Protein AF-A0A6A5SBV9-F1 (afdb_monomer_lite)

Sequence (117 aa):
MDRLKVYFNNTTDELIQGDVRIPVIRKWGHPWFHLNKREQATVFLTETELRRLHRRFGHPAVMRLAKLLKDAGHNDFEEKTLKEITRFCHHCQLNSSAPRRFKFTLKDDRYFNYEIL

Foldseek 3Di:
DVVQCWDADPVQCWIDRPPDTAHWDDDPNDTHHDPDPCVVPDDPPDLVNLLVCCVVVPNDDLVVSQVVCVVVVNPPDDSVSNVVSLVPDPVNVVPPDDDPDDDDDDPPPDDPDDDDD

pLDDT: mean 75.89, std 12.53, range [40.88, 90.25]

Radius of gyration: 26.34 Å; chains: 1; bounding box: 76×30×74 Å

Structure (mmCIF, N/CA/C/O backbone):
data_AF-A0A6A5SBV9-F1
#
_entry.id   AF-A0A6A5SBV9-F1
#
loop_
_atom_site.group_PDB
_atom_site.id
_atom_site.type_symbol
_atom_site.label_atom_id
_atom_site.label_alt_id
_atom_site.label_comp_id
_atom_site.label_asym_id
_atom_site.label_entity_id
_atom_site.label_seq_id
_atom_site.pdbx_PDB_ins_code
_atom_site.Cartn_x
_atom_site.Cartn_y
_atom_site.Cartn_z
_atom_site.occupancy
_atom_site.B_iso_or_equiv
_atom_site.auth_seq_id
_atom_site.auth_comp_id
_atom_site.auth_asym_id
_atom_site.auth_atom_id
_atom_site.pdbx_PDB_model_num
ATOM 1 N N . MET A 1 1 ? -8.393 -10.406 26.315 1.00 62.97 1 MET A N 1
ATOM 2 C CA . MET A 1 1 ? -9.130 -9.220 26.795 1.00 62.97 1 MET A CA 1
ATOM 3 C C . MET A 1 1 ? -9.440 -9.337 28.285 1.00 62.97 1 MET A C 1
ATOM 5 O O . MET A 1 1 ? -9.135 -8.403 29.018 1.00 62.97 1 MET A O 1
ATOM 9 N N . ASP A 1 2 ? -9.862 -10.514 28.757 1.00 72.50 2 ASP A N 1
ATOM 10 C CA . ASP A 1 2 ? -10.220 -10.758 30.167 1.00 72.50 2 ASP A CA 1
ATOM 11 C C . ASP A 1 2 ? -9.119 -10.430 31.180 1.00 72.50 2 ASP A C 1
ATOM 13 O O . ASP A 1 2 ? -9.376 -9.781 32.190 1.00 72.50 2 ASP A O 1
ATOM 17 N N . ARG A 1 3 ? -7.855 -10.769 30.882 1.00 82.50 3 ARG A N 1
ATOM 18 C CA . ARG A 1 3 ? -6.718 -10.456 31.770 1.00 82.50 3 ARG A CA 1
ATOM 19 C C . ARG A 1 3 ? -6.518 -8.952 32.005 1.00 82.50 3 ARG A C 1
ATOM 21 O O . ARG A 1 3 ? -6.025 -8.562 33.055 1.00 82.50 3 ARG A O 1
ATOM 28 N N . LEU A 1 4 ? -6.880 -8.117 31.030 1.00 79.62 4 LEU A N 1
ATOM 29 C CA . LEU A 1 4 ? -6.754 -6.658 31.112 1.00 79.62 4 LEU A CA 1
ATOM 30 C C . LEU A 1 4 ? -8.048 -5.990 31.610 1.00 79.62 4 LEU A C 1
ATOM 32 O O . LEU A 1 4 ? -8.071 -4.768 31.742 1.00 79.62 4 LEU A O 1
ATOM 36 N N . LYS A 1 5 ? -9.106 -6.773 31.889 1.00 83.69 5 LYS A N 1
ATOM 37 C CA . LYS A 1 5 ? -10.465 -6.293 32.206 1.00 83.69 5 LYS A CA 1
ATOM 38 C C . LYS A 1 5 ? -11.010 -5.319 31.156 1.00 83.69 5 LYS A C 1
ATOM 40 O O . LYS A 1 5 ? -11.682 -4.344 31.477 1.00 83.69 5 LYS A O 1
ATOM 45 N N . VAL A 1 6 ? -10.670 -5.583 29.899 1.00 85.06 6 VAL A N 1
ATOM 46 C CA . VAL A 1 6 ? -11.117 -4.807 28.743 1.00 85.06 6 VAL A CA 1
ATOM 47 C C . VAL A 1 6 ? -12.242 -5.577 28.072 1.00 85.06 6 VAL A C 1
ATOM 49 O O . VAL A 1 6 ? -12.102 -6.784 27.886 1.00 85.06 6 VAL A O 1
ATOM 52 N N . TYR A 1 7 ? -13.311 -4.905 27.661 1.00 85.88 7 TYR A N 1
ATOM 53 C CA . TYR A 1 7 ? -14.325 -5.499 26.792 1.00 85.88 7 TYR A CA 1
ATOM 54 C C . TYR A 1 7 ? -14.687 -4.549 25.653 1.00 85.88 7 TYR A C 1
ATOM 56 O O . TYR A 1 7 ? -14.505 -3.335 25.746 1.00 85.88 7 TYR A O 1
ATOM 64 N N . PHE A 1 8 ? -15.169 -5.122 24.554 1.00 82.88 8 PHE A N 1
ATOM 65 C CA . PHE A 1 8 ? -15.615 -4.361 23.397 1.00 82.88 8 PHE A CA 1
ATOM 66 C C . PHE A 1 8 ? -17.137 -4.224 23.425 1.00 82.88 8 PHE A C 1
ATOM 68 O O . PHE A 1 8 ? -17.855 -5.224 23.449 1.00 82.88 8 PHE A O 1
ATOM 75 N N . ASN A 1 9 ? -17.627 -2.987 23.444 1.00 83.62 9 ASN A N 1
ATOM 76 C CA . ASN A 1 9 ? -19.046 -2.690 23.366 1.00 83.62 9 ASN A CA 1
ATOM 77 C C . ASN A 1 9 ? -19.464 -2.561 21.897 1.00 83.62 9 ASN A C 1
ATOM 79 O O . ASN A 1 9 ? -19.248 -1.532 21.263 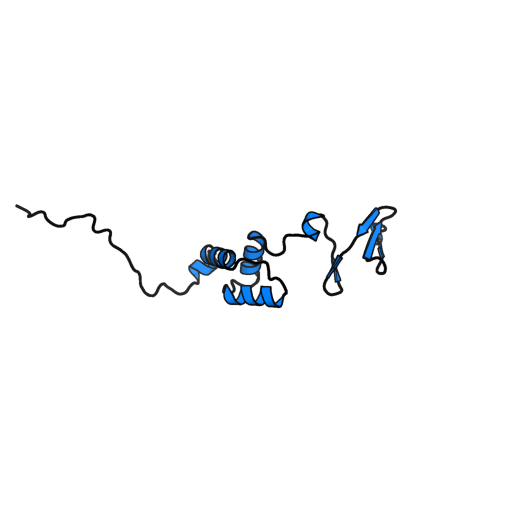1.00 83.62 9 ASN A O 1
ATOM 83 N N . ASN A 1 10 ? -20.097 -3.610 21.370 1.00 78.50 10 ASN A N 1
ATOM 84 C CA . ASN A 1 10 ? -20.564 -3.668 19.982 1.00 78.50 10 ASN A CA 1
ATOM 85 C C . ASN A 1 10 ? -21.675 -2.660 19.645 1.00 78.50 10 ASN A C 1
ATOM 87 O O . ASN A 1 10 ? -21.938 -2.448 18.462 1.00 78.50 10 ASN A O 1
ATOM 91 N N . THR A 1 11 ? -22.364 -2.103 20.642 1.00 81.50 11 THR A N 1
ATOM 92 C CA . THR A 1 11 ? -23.490 -1.182 20.424 1.00 81.50 11 THR A CA 1
ATOM 93 C C . THR A 1 11 ? -23.005 0.253 20.260 1.00 81.50 11 THR A C 1
ATOM 95 O O . THR A 1 11 ? -23.583 1.007 19.484 1.00 81.50 11 THR A O 1
ATOM 98 N N . THR A 1 12 ? -21.943 0.627 20.979 1.00 80.25 12 THR A N 1
ATOM 99 C CA . THR A 1 12 ? -21.338 1.967 20.906 1.00 80.25 12 THR A CA 1
ATOM 100 C C . THR A 1 12 ? -20.038 2.003 20.107 1.00 80.25 12 THR A C 1
ATOM 102 O O . THR A 1 12 ? -19.514 3.084 19.870 1.00 80.25 12 THR A O 1
ATOM 105 N N . ASP A 1 13 ? -19.537 0.844 19.666 1.00 81.75 13 ASP A N 1
ATOM 106 C CA . ASP A 1 13 ? -18.237 0.690 19.009 1.00 81.75 13 ASP A CA 1
ATOM 107 C C . ASP A 1 13 ? -17.083 1.280 19.832 1.00 81.75 13 ASP A C 1
ATOM 109 O O . ASP A 1 13 ? -16.177 1.938 19.328 1.00 81.75 13 ASP A O 1
ATOM 113 N N . GLU A 1 14 ? -17.092 0.999 21.135 1.00 83.94 14 GLU A N 1
ATOM 114 C CA . GLU A 1 14 ? -16.077 1.470 22.077 1.00 83.94 14 GLU A CA 1
ATOM 115 C C . GLU A 1 14 ? -15.394 0.302 22.786 1.00 83.94 14 GLU A C 1
ATOM 117 O O . GLU A 1 14 ? -16.024 -0.671 23.206 1.00 83.94 14 GLU A O 1
ATOM 122 N N . LEU A 1 15 ? -14.079 0.412 22.958 1.00 85.00 15 LEU A N 1
ATOM 123 C CA . LEU A 1 15 ? -13.315 -0.447 23.848 1.00 85.00 15 LEU A CA 1
ATOM 124 C C . LEU A 1 15 ? -13.337 0.182 25.244 1.00 85.00 15 LEU A C 1
ATOM 126 O O . LEU A 1 15 ? -12.913 1.329 25.413 1.00 85.00 15 LEU A O 1
ATOM 130 N N . ILE A 1 16 ? -13.829 -0.561 26.231 1.00 83.00 16 ILE A N 1
ATOM 131 C CA . ILE A 1 16 ? -14.006 -0.069 27.598 1.00 83.00 16 ILE A CA 1
ATOM 132 C C . ILE A 1 16 ? -13.028 -0.795 28.518 1.00 83.00 16 ILE A C 1
ATOM 134 O O . ILE A 1 16 ? -13.003 -2.027 28.574 1.00 83.00 16 ILE A O 1
ATOM 138 N N . GLN A 1 17 ? -12.230 -0.019 29.252 1.00 85.75 17 GLN A N 1
ATOM 139 C CA . GLN A 1 17 ? -11.348 -0.495 30.315 1.00 85.75 17 GLN A CA 1
ATOM 140 C C . GLN A 1 17 ? -11.524 0.390 31.555 1.00 85.75 17 GLN A C 1
ATOM 142 O O . GLN A 1 17 ? -10.863 1.419 31.701 1.00 85.75 17 GLN A O 1
ATOM 147 N N . GLY A 1 18 ? -12.438 0.009 32.451 1.00 85.06 18 GLY A N 1
ATOM 148 C CA . GLY A 1 18 ? -12.831 0.874 33.570 1.00 85.06 18 GLY A CA 1
ATOM 149 C C . GLY A 1 18 ? -13.446 2.183 33.060 1.00 85.06 18 GLY A C 1
ATOM 150 O O . GLY A 1 18 ? -14.386 2.140 32.270 1.00 85.06 18 GLY A O 1
ATOM 151 N N . ASP A 1 19 ? -12.889 3.327 33.468 1.00 84.44 19 ASP A N 1
ATOM 152 C CA . ASP A 1 19 ? -13.311 4.659 32.999 1.00 84.44 19 ASP A CA 1
ATOM 153 C C . ASP A 1 19 ? -12.705 5.069 31.648 1.00 84.44 19 ASP A C 1
ATOM 155 O O . ASP A 1 19 ? -13.129 6.058 31.045 1.00 84.44 19 ASP A O 1
ATOM 159 N N . VAL A 1 20 ? -11.722 4.321 31.138 1.00 82.75 20 VAL A N 1
ATOM 160 C CA . VAL A 1 20 ? -11.101 4.627 29.848 1.00 82.75 20 VAL A CA 1
ATOM 161 C C . VAL A 1 20 ? -11.991 4.097 28.727 1.00 82.75 20 VAL A C 1
ATOM 163 O O . VAL A 1 20 ? -12.204 2.888 28.604 1.00 82.75 20 VAL A O 1
ATOM 166 N N . ARG A 1 21 ? -12.489 5.017 27.895 1.00 82.69 21 ARG A N 1
ATOM 167 C CA . ARG A 1 21 ? -13.281 4.724 26.694 1.00 82.69 21 ARG A CA 1
ATOM 168 C C . ARG A 1 21 ? -12.475 5.072 25.458 1.00 82.69 21 ARG A C 1
ATOM 170 O O . ARG A 1 21 ? -12.034 6.212 25.305 1.00 82.69 21 ARG A O 1
ATOM 177 N N . ILE A 1 22 ? -12.276 4.091 24.586 1.00 80.44 22 ILE A N 1
ATOM 178 C CA . ILE A 1 22 ? -11.519 4.272 23.349 1.00 80.44 22 ILE A CA 1
ATOM 179 C C . ILE A 1 22 ? -12.447 3.973 22.169 1.00 80.44 22 ILE A C 1
ATOM 181 O O . ILE A 1 22 ? -12.890 2.830 22.041 1.00 80.44 22 ILE A O 1
ATOM 185 N N . PRO A 1 23 ? -12.750 4.962 21.309 1.00 77.88 23 PRO A N 1
ATOM 186 C CA . PRO A 1 23 ? -13.603 4.744 20.149 1.00 77.88 23 PRO A CA 1
ATOM 187 C C . PRO A 1 23 ? -12.896 3.836 19.139 1.00 77.88 23 PRO A C 1
ATOM 189 O O . PRO A 1 23 ? -11.722 4.036 18.814 1.00 77.88 23 PRO A O 1
ATOM 192 N N . VAL A 1 24 ? -13.618 2.842 18.634 1.00 76.19 24 VAL A N 1
ATOM 193 C CA . VAL A 1 24 ? -13.143 1.860 17.659 1.00 76.19 24 VAL A CA 1
ATOM 194 C C . VAL A 1 24 ? -13.874 2.105 16.347 1.00 76.19 24 VAL A C 1
ATOM 196 O O . VAL A 1 24 ? -15.087 2.274 16.312 1.00 76.19 24 VAL A O 1
ATOM 199 N N . ILE A 1 25 ? -13.142 2.136 15.237 1.00 77.00 25 ILE A N 1
ATOM 200 C CA . ILE A 1 25 ? -13.742 2.401 13.927 1.00 77.00 25 ILE A CA 1
ATOM 201 C C . ILE A 1 25 ? -14.083 1.062 13.282 1.00 77.00 25 ILE A C 1
ATOM 203 O O . ILE A 1 25 ? -13.204 0.218 13.118 1.00 77.00 25 ILE A O 1
ATOM 207 N N . ARG A 1 26 ? -15.333 0.853 12.859 1.00 70.25 26 ARG A N 1
ATOM 208 C CA . ARG A 1 26 ? -15.680 -0.311 12.032 1.00 70.25 26 ARG A CA 1
ATOM 209 C C . ARG A 1 26 ? -15.356 -0.057 10.567 1.00 70.25 26 ARG A C 1
ATOM 211 O O . ARG A 1 26 ? -15.852 0.893 9.968 1.00 70.25 26 ARG A O 1
ATOM 218 N N . LYS A 1 27 ? -14.569 -0.951 9.969 1.00 65.38 27 LYS A N 1
ATOM 219 C CA . LYS A 1 27 ? -14.322 -0.997 8.521 1.00 65.38 27 LYS A CA 1
ATOM 220 C C . LYS A 1 27 ? -14.583 -2.414 8.021 1.00 65.38 27 LYS A C 1
ATOM 222 O O . LYS A 1 27 ? -14.083 -3.374 8.601 1.00 65.38 27 LYS A O 1
ATOM 227 N N . TRP A 1 28 ? -15.406 -2.540 6.978 1.00 67.31 28 TRP A N 1
ATOM 228 C CA . TRP A 1 28 ? -15.802 -3.825 6.375 1.00 67.31 28 TRP A CA 1
ATOM 229 C C . TRP A 1 28 ? -16.393 -4.844 7.367 1.00 67.31 28 TRP A C 1
ATOM 231 O O . TRP A 1 28 ? -16.144 -6.038 7.260 1.00 67.31 28 TRP A O 1
ATOM 241 N N . GLY A 1 29 ? -17.147 -4.376 8.368 1.00 69.31 29 GLY A N 1
ATOM 242 C CA . GLY A 1 29 ? -17.735 -5.242 9.400 1.00 69.31 29 GLY A CA 1
ATOM 243 C C . GLY A 1 29 ? -16.760 -5.696 10.492 1.00 69.31 29 GLY A C 1
ATOM 244 O O . GLY A 1 29 ? -17.175 -6.389 11.417 1.00 69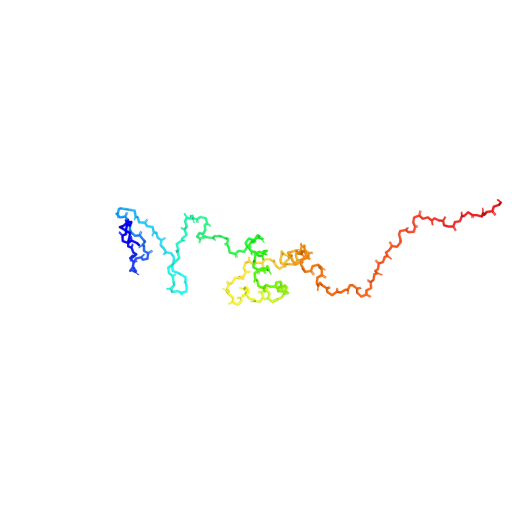.31 29 GLY A O 1
ATOM 245 N N . HIS A 1 30 ? -15.496 -5.268 10.437 1.00 69.25 30 HIS A N 1
ATOM 246 C CA . HIS A 1 30 ? -14.485 -5.585 11.441 1.00 69.25 30 HIS A CA 1
ATOM 247 C C . HIS A 1 30 ? -14.126 -4.350 12.288 1.00 69.25 30 HIS A C 1
ATOM 249 O O . HIS A 1 30 ? -13.959 -3.258 11.731 1.00 69.25 30 HIS A O 1
ATOM 255 N N . PRO A 1 31 ? -13.986 -4.487 13.621 1.00 70.50 31 PRO A N 1
ATOM 256 C CA . PRO A 1 31 ? -13.499 -3.411 14.482 1.00 70.50 31 PRO A CA 1
ATOM 257 C C . PRO A 1 31 ? -11.997 -3.167 14.275 1.00 70.50 31 PRO A C 1
ATOM 259 O O . PRO A 1 31 ? -11.187 -4.082 14.421 1.00 70.50 31 PRO A O 1
ATOM 262 N N . TRP A 1 32 ? -11.620 -1.930 13.958 1.00 68.69 32 TRP A N 1
ATOM 263 C CA . TRP A 1 32 ? -10.236 -1.485 13.801 1.00 68.69 32 TRP A CA 1
ATOM 264 C C . TRP A 1 32 ? -9.830 -0.542 14.929 1.00 68.69 32 TRP A C 1
ATOM 266 O O . TRP A 1 32 ? -10.485 0.469 15.195 1.00 68.69 32 TRP A O 1
ATOM 276 N N . PHE A 1 33 ? -8.707 -0.864 15.567 1.00 66.81 33 PHE A N 1
ATOM 277 C CA . PHE A 1 33 ? -8.135 -0.082 16.653 1.00 66.81 33 PHE A CA 1
ATOM 278 C C . PHE A 1 33 ? -6.975 0.764 16.121 1.00 66.81 33 PHE A C 1
ATOM 280 O O . PHE A 1 33 ? -5.939 0.226 15.732 1.00 66.81 33 PHE A O 1
ATOM 287 N N . HIS A 1 34 ? -7.154 2.082 16.086 1.00 63.97 34 HIS A N 1
ATOM 288 C CA . HIS A 1 34 ? -6.106 3.025 15.697 1.00 63.97 34 HIS A CA 1
ATOM 289 C C . HIS A 1 34 ? -5.524 3.659 16.964 1.00 63.97 34 HIS A C 1
ATOM 291 O O . HIS A 1 34 ? -6.256 4.272 17.739 1.00 63.97 34 HIS A O 1
ATOM 297 N N . LEU A 1 35 ? -4.219 3.487 17.192 1.00 60.88 35 LEU A N 1
ATOM 298 C CA . LEU A 1 35 ? -3.541 3.929 18.418 1.00 60.88 35 LEU A CA 1
ATOM 299 C C . LEU A 1 35 ? -3.290 5.445 18.417 1.00 60.88 35 LEU A C 1
ATOM 301 O O . LEU A 1 35 ? -3.144 6.042 19.481 1.00 60.88 35 LEU A O 1
ATOM 305 N N . ASN A 1 36 ? -3.291 6.085 17.243 1.00 56.34 36 ASN A N 1
ATOM 306 C CA . ASN A 1 36 ? -3.083 7.525 17.100 1.00 56.34 36 ASN A CA 1
ATOM 307 C C . ASN A 1 36 ? -4.248 8.209 16.365 1.00 56.34 36 ASN A C 1
ATOM 309 O O . ASN A 1 36 ? -4.665 7.762 15.301 1.00 56.34 36 ASN A O 1
ATOM 313 N N . LYS A 1 37 ? -4.695 9.387 16.837 1.00 53.81 37 LYS A N 1
ATOM 314 C CA . LYS A 1 37 ? -5.667 10.247 16.111 1.00 53.81 37 LYS A CA 1
ATOM 315 C C . LYS A 1 37 ? -5.206 10.612 14.690 1.00 53.81 37 LYS A C 1
ATOM 317 O O . LYS A 1 37 ? -6.030 10.858 13.820 1.00 53.81 37 LYS A O 1
ATOM 322 N N . ARG A 1 38 ? -3.890 10.618 14.436 1.00 49.84 38 ARG A N 1
ATOM 323 C CA . ARG A 1 38 ? -3.309 10.815 13.094 1.00 49.84 38 ARG A CA 1
ATOM 324 C C . ARG A 1 38 ? -3.553 9.630 12.150 1.00 49.84 38 ARG A C 1
ATOM 326 O O . ARG A 1 38 ? -3.721 9.856 10.963 1.00 49.84 38 ARG A O 1
ATOM 333 N N . GLU A 1 39 ? -3.649 8.406 12.669 1.00 52.06 39 GLU A N 1
ATOM 334 C CA . GLU A 1 39 ? -3.959 7.195 11.886 1.00 52.06 39 GLU A CA 1
ATOM 335 C C . GLU A 1 39 ? -5.455 7.087 11.535 1.00 52.06 39 GLU A C 1
ATOM 337 O O . GLU A 1 39 ? -5.833 6.283 10.687 1.00 52.06 39 GLU A O 1
ATOM 342 N N . GLN A 1 40 ? -6.319 7.888 12.178 1.00 47.94 40 GLN A N 1
ATOM 343 C CA . GLN A 1 40 ? -7.763 7.894 11.915 1.00 47.94 40 GLN A CA 1
ATOM 344 C C . GLN A 1 40 ? -8.135 8.621 10.613 1.00 47.94 40 GLN A C 1
ATOM 346 O O . GLN A 1 40 ? -9.182 8.315 10.046 1.00 47.94 40 GLN A O 1
ATOM 351 N N . ALA A 1 41 ? -7.310 9.564 10.138 1.00 45.59 41 ALA A N 1
ATOM 352 C CA . ALA A 1 41 ? -7.694 10.488 9.064 1.00 45.59 41 ALA A CA 1
ATOM 353 C C . ALA A 1 41 ? -6.765 10.495 7.842 1.00 45.59 41 ALA A C 1
ATOM 355 O O . ALA A 1 41 ? -7.177 10.930 6.772 1.00 45.59 41 ALA A O 1
ATOM 356 N N . THR A 1 42 ? -5.523 10.037 7.952 1.00 47.09 42 THR A N 1
ATOM 357 C CA . THR A 1 42 ? -4.556 10.122 6.854 1.00 47.09 42 THR A CA 1
ATOM 358 C C . THR A 1 42 ? -3.639 8.911 6.894 1.00 47.09 42 THR A C 1
ATOM 360 O O . THR A 1 42 ? -3.478 8.299 7.941 1.00 47.09 42 THR A O 1
ATOM 363 N N . VAL A 1 43 ? -2.991 8.598 5.771 1.00 50.50 43 VAL A N 1
ATOM 364 C CA . VAL A 1 43 ? -1.993 7.519 5.624 1.00 50.50 43 VAL A CA 1
ATOM 365 C C . VAL A 1 43 ? -2.607 6.165 5.239 1.00 50.50 43 VAL A C 1
ATOM 367 O O . VAL A 1 43 ? -2.520 5.184 5.961 1.00 50.50 43 VAL A O 1
ATOM 370 N N . PHE A 1 44 ? -3.238 6.107 4.062 1.00 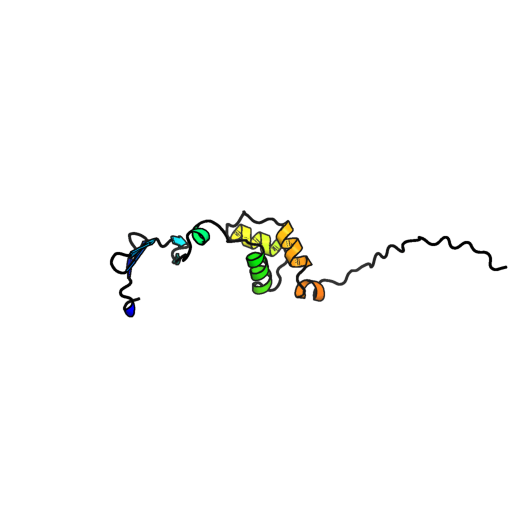54.88 44 PHE A N 1
ATOM 371 C CA . PHE A 1 44 ? -3.405 4.828 3.348 1.00 54.88 44 PHE A CA 1
ATOM 372 C C . PHE A 1 44 ? -2.485 4.693 2.129 1.00 54.88 44 PHE A C 1
ATOM 374 O O . PHE A 1 44 ? -2.437 3.632 1.512 1.00 54.88 44 PHE A O 1
ATOM 381 N N . LEU A 1 45 ? -1.759 5.751 1.757 1.00 64.31 45 LEU A N 1
ATOM 382 C CA . LEU A 1 45 ? -0.988 5.813 0.513 1.00 64.31 45 LEU A CA 1
ATOM 383 C C . LEU A 1 45 ? 0.230 6.738 0.635 1.00 64.31 45 LEU A C 1
ATOM 385 O O . LEU A 1 45 ? 0.583 7.439 -0.313 1.00 64.31 45 LEU A O 1
ATOM 389 N N . THR A 1 46 ? 0.893 6.769 1.795 1.00 73.38 46 THR A N 1
ATOM 390 C CA . THR A 1 46 ? 2.212 7.421 1.833 1.00 73.38 46 THR A CA 1
ATOM 391 C C . THR A 1 46 ? 3.173 6.687 0.898 1.00 73.38 46 THR A C 1
ATOM 393 O O . THR A 1 46 ? 3.031 5.492 0.629 1.00 73.38 46 THR A O 1
ATOM 396 N N . GLU A 1 47 ? 4.181 7.387 0.383 1.00 79.25 47 GLU A N 1
ATOM 397 C CA . GLU A 1 47 ? 5.136 6.808 -0.567 1.00 79.25 47 GLU A CA 1
ATOM 398 C C . GLU A 1 47 ? 5.777 5.505 -0.039 1.00 79.25 47 GLU A C 1
ATOM 400 O O . GLU A 1 47 ? 6.000 4.542 -0.776 1.00 79.25 47 GLU A O 1
ATOM 405 N N . THR A 1 48 ? 6.028 5.437 1.270 1.00 83.06 48 THR A N 1
ATOM 406 C CA . THR A 1 48 ? 6.594 4.260 1.940 1.00 83.06 48 THR A CA 1
ATOM 407 C C . THR A 1 48 ? 5.641 3.063 1.921 1.00 83.06 48 THR A C 1
ATOM 409 O O . THR A 1 48 ? 6.084 1.927 1.726 1.00 83.06 48 THR A O 1
ATOM 412 N N . GLU A 1 49 ? 4.340 3.293 2.071 1.00 82.44 49 GLU A N 1
ATOM 413 C CA . GLU A 1 49 ? 3.300 2.269 1.985 1.00 82.44 49 GLU A CA 1
ATOM 414 C C . GLU A 1 49 ? 3.122 1.784 0.554 1.00 82.44 49 GLU A C 1
ATOM 416 O O . GLU A 1 49 ? 3.125 0.576 0.325 1.00 82.44 49 GLU A O 1
ATOM 421 N N . LEU A 1 50 ? 3.101 2.693 -0.424 1.00 86.06 50 LEU A N 1
ATOM 422 C CA . LEU A 1 50 ? 3.089 2.340 -1.846 1.00 86.06 50 LEU A CA 1
ATOM 423 C C . LEU A 1 50 ? 4.310 1.488 -2.227 1.00 86.06 50 LEU A C 1
ATOM 425 O O . LEU A 1 50 ? 4.175 0.475 -2.919 1.00 86.06 50 LEU A O 1
ATOM 429 N N . ARG A 1 51 ? 5.500 1.819 -1.702 1.00 87.19 51 ARG A N 1
ATOM 430 C CA . ARG A 1 51 ? 6.716 0.997 -1.858 1.00 87.19 51 ARG A CA 1
ATOM 431 C C . ARG A 1 51 ? 6.569 -0.383 -1.217 1.00 87.19 51 ARG A C 1
ATOM 433 O O . ARG A 1 51 ? 7.097 -1.356 -1.759 1.00 87.19 51 ARG A O 1
ATOM 440 N N . ARG A 1 52 ? 5.905 -0.489 -0.061 1.00 87.88 52 ARG A N 1
ATOM 441 C CA . ARG A 1 52 ? 5.643 -1.775 0.610 1.00 87.88 52 ARG A CA 1
ATOM 442 C C . ARG A 1 52 ? 4.641 -2.616 -0.172 1.00 87.88 52 ARG A C 1
ATOM 444 O O . ARG A 1 52 ? 4.907 -3.797 -0.371 1.00 87.88 52 ARG A O 1
ATOM 451 N N . LEU A 1 53 ? 3.548 -2.023 -0.649 1.00 87.81 53 LEU A N 1
ATOM 452 C CA . LEU A 1 53 ? 2.542 -2.698 -1.471 1.00 87.81 53 LEU A CA 1
ATOM 453 C C . LEU A 1 53 ? 3.155 -3.199 -2.778 1.00 87.81 53 LEU A C 1
ATOM 455 O O . LEU A 1 53 ? 3.006 -4.372 -3.105 1.00 87.81 53 LEU A O 1
ATOM 459 N N . HIS A 1 54 ? 3.934 -2.363 -3.471 1.00 88.69 54 HIS A N 1
ATOM 460 C CA . HIS A 1 54 ? 4.633 -2.764 -4.691 1.00 88.69 54 HIS A CA 1
ATOM 461 C C . HIS A 1 54 ? 5.549 -3.983 -4.469 1.00 88.69 54 HIS A C 1
ATOM 463 O O . HIS A 1 54 ? 5.569 -4.890 -5.294 1.00 88.69 54 HIS A O 1
ATOM 469 N N . ARG A 1 55 ? 6.263 -4.063 -3.337 1.00 88.12 55 ARG A N 1
ATOM 470 C CA . ARG A 1 55 ? 7.088 -5.242 -3.008 1.00 88.12 55 ARG A CA 1
ATOM 471 C C . ARG A 1 55 ? 6.251 -6.462 -2.619 1.00 88.12 55 ARG A C 1
ATOM 473 O O . ARG A 1 55 ? 6.507 -7.554 -3.110 1.00 88.12 55 ARG A O 1
ATOM 480 N N . ARG A 1 56 ? 5.252 -6.292 -1.746 1.00 88.50 56 ARG A N 1
ATOM 481 C CA . ARG A 1 56 ? 4.435 -7.400 -1.216 1.00 88.50 56 ARG A CA 1
ATOM 482 C C . ARG A 1 56 ? 3.555 -8.056 -2.275 1.00 88.50 56 ARG A C 1
ATOM 484 O O . ARG A 1 56 ? 3.372 -9.263 -2.228 1.00 88.50 56 ARG A O 1
ATOM 491 N N . PHE A 1 57 ? 3.060 -7.286 -3.240 1.00 86.69 57 PHE A N 1
ATOM 492 C CA . PHE A 1 57 ? 2.278 -7.811 -4.361 1.00 86.69 57 PHE A CA 1
ATOM 493 C C . PHE A 1 57 ? 3.131 -8.390 -5.499 1.00 86.69 57 PHE A C 1
ATOM 495 O O . PHE A 1 57 ? 2.589 -8.715 -6.552 1.00 86.69 57 PHE A O 1
ATOM 502 N N . GLY A 1 58 ? 4.450 -8.517 -5.320 1.00 87.94 58 GLY A N 1
ATOM 503 C CA . GLY A 1 58 ? 5.320 -9.135 -6.321 1.00 87.94 58 GLY A CA 1
ATOM 504 C C . GLY A 1 58 ? 5.604 -8.230 -7.516 1.00 87.94 58 GLY A C 1
ATOM 505 O O . GLY A 1 58 ? 5.509 -8.661 -8.660 1.00 87.94 58 GLY A O 1
ATOM 506 N N . HIS A 1 59 ? 5.945 -6.968 -7.257 1.00 88.75 59 HIS A N 1
ATOM 507 C CA . HIS A 1 59 ? 6.352 -6.000 -8.277 1.00 88.75 59 HIS A CA 1
ATOM 508 C C . HIS A 1 59 ? 5.329 -5.796 -9.412 1.00 88.75 59 HIS A C 1
ATOM 510 O O . HIS A 1 59 ? 5.685 -5.848 -10.592 1.00 88.75 59 HIS A O 1
ATOM 516 N N . PRO A 1 60 ? 4.047 -5.527 -9.094 1.00 89.94 60 PRO A N 1
ATOM 517 C CA . PRO A 1 60 ? 3.036 -5.314 -10.116 1.00 89.94 60 PRO A CA 1
ATOM 518 C C . PRO A 1 60 ? 3.362 -4.080 -10.963 1.00 89.94 60 PRO A C 1
ATOM 520 O O . PRO A 1 60 ? 3.894 -3.079 -10.472 1.00 89.94 60 PRO A O 1
ATOM 523 N N . ALA A 1 61 ? 2.970 -4.135 -12.237 1.00 89.00 61 ALA A N 1
ATOM 524 C CA . ALA A 1 61 ? 3.001 -2.977 -13.122 1.00 89.00 61 ALA A CA 1
ATOM 525 C C . ALA A 1 61 ? 2.162 -1.824 -12.545 1.00 89.00 61 ALA A C 1
ATOM 527 O O . ALA A 1 61 ? 1.113 -2.061 -11.940 1.00 89.00 61 ALA A O 1
ATOM 528 N N . VAL A 1 62 ? 2.582 -0.581 -12.808 1.00 89.12 62 VAL A N 1
ATOM 529 C CA . VAL A 1 62 ? 1.917 0.642 -12.317 1.00 89.12 62 VAL A CA 1
ATOM 530 C C . VAL A 1 62 ? 0.413 0.620 -12.589 1.00 89.12 62 VAL A C 1
ATOM 532 O O . VAL A 1 62 ? -0.373 0.859 -11.682 1.00 89.12 62 VAL A O 1
ATOM 535 N N . MET A 1 63 ? 0.007 0.238 -13.804 1.00 88.56 63 MET A N 1
ATOM 536 C CA . MET A 1 63 ? -1.406 0.157 -14.189 1.00 88.56 63 MET A CA 1
ATOM 537 C C . MET A 1 63 ? -2.200 -0.855 -13.358 1.00 88.56 63 MET A C 1
ATOM 539 O O . MET A 1 63 ? -3.342 -0.588 -12.993 1.00 88.56 63 MET A O 1
ATOM 543 N N . ARG A 1 64 ? -1.602 -2.012 -13.041 1.00 89.06 64 ARG A N 1
ATOM 544 C CA . ARG A 1 64 ? -2.254 -3.041 -12.217 1.00 89.06 64 ARG A CA 1
ATOM 545 C C . ARG A 1 64 ? -2.419 -2.554 -10.785 1.00 89.06 64 ARG A C 1
ATOM 547 O O . ARG A 1 64 ? -3.502 -2.685 -10.232 1.00 89.06 64 ARG A O 1
ATOM 554 N N . LEU A 1 65 ? -1.373 -1.956 -10.216 1.00 88.38 65 LEU A N 1
ATOM 555 C CA . LEU A 1 65 ? -1.423 -1.423 -8.857 1.00 88.38 65 LEU A CA 1
ATOM 556 C C . LEU A 1 65 ? -2.420 -0.259 -8.749 1.00 88.38 65 LEU A C 1
ATOM 558 O O . LEU A 1 65 ? -3.234 -0.245 -7.837 1.00 88.38 65 LEU A O 1
ATOM 562 N N . ALA A 1 66 ? -2.430 0.654 -9.722 1.00 88.06 66 ALA A N 1
ATOM 563 C CA . ALA A 1 66 ? -3.390 1.754 -9.788 1.00 88.06 66 ALA A CA 1
ATOM 564 C C . ALA A 1 66 ? -4.841 1.262 -9.906 1.00 88.06 66 ALA A C 1
ATOM 566 O O . ALA A 1 66 ? -5.729 1.804 -9.255 1.00 88.06 66 ALA A O 1
ATOM 567 N N . LYS A 1 67 ? -5.094 0.225 -10.715 1.00 89.94 67 LYS A N 1
ATOM 568 C CA . LYS A 1 67 ? -6.430 -0.371 -10.828 1.00 89.94 67 LYS A CA 1
ATOM 569 C C . LYS A 1 67 ? -6.880 -0.998 -9.507 1.00 89.94 67 LYS A C 1
ATOM 571 O O . LYS A 1 67 ? -7.977 -0.703 -9.060 1.00 89.94 67 LYS A O 1
ATOM 576 N N . LEU A 1 68 ? -6.013 -1.774 -8.852 1.00 86.69 68 LEU A N 1
ATOM 577 C CA . LEU A 1 68 ? -6.317 -2.381 -7.551 1.00 86.69 68 LEU A CA 1
ATOM 578 C C . LEU A 1 68 ? -6.645 -1.335 -6.480 1.00 86.69 68 LEU A C 1
ATOM 580 O O . LEU A 1 68 ? -7.547 -1.547 -5.678 1.00 86.69 68 LEU A O 1
ATOM 584 N N . LEU A 1 69 ? -5.937 -0.202 -6.476 1.00 86.12 69 LEU A N 1
ATOM 585 C CA . LEU A 1 69 ? -6.215 0.894 -5.547 1.00 86.12 69 LEU A CA 1
ATOM 586 C C . LEU A 1 69 ? -7.581 1.539 -5.810 1.00 86.12 69 LEU A C 1
ATOM 588 O O . LEU A 1 69 ? -8.334 1.758 -4.863 1.00 86.12 69 LEU A O 1
ATOM 592 N N . LYS A 1 70 ? -7.933 1.767 -7.082 1.00 86.44 70 LYS A N 1
ATOM 593 C CA . LYS A 1 70 ? -9.261 2.271 -7.470 1.00 86.44 70 LYS A CA 1
ATOM 594 C C . LYS A 1 70 ? -10.376 1.296 -7.094 1.00 86.44 70 LYS A C 1
ATOM 596 O O . LYS A 1 70 ? -11.372 1.715 -6.515 1.00 86.44 70 LYS A O 1
ATOM 601 N N . ASP A 1 71 ? -10.182 0.006 -7.364 1.00 84.81 71 ASP A N 1
ATOM 602 C CA . ASP A 1 71 ? -11.145 -1.051 -7.029 1.00 84.81 71 ASP A CA 1
ATOM 603 C C . ASP A 1 71 ? -11.332 -1.178 -5.501 1.00 84.81 71 ASP A C 1
ATOM 605 O O . ASP A 1 71 ? -12.423 -1.485 -5.028 1.00 84.81 71 ASP A O 1
ATOM 609 N N . ALA A 1 72 ? -10.292 -0.877 -4.715 1.00 81.44 72 ALA A N 1
ATOM 610 C CA . ALA A 1 72 ? -10.343 -0.823 -3.253 1.00 81.44 72 ALA A CA 1
ATOM 611 C C . ALA A 1 72 ? -10.947 0.483 -2.686 1.00 81.44 72 ALA A C 1
ATOM 613 O O . ALA A 1 72 ? -11.038 0.631 -1.467 1.00 81.44 72 ALA A O 1
ATOM 614 N N . GLY A 1 73 ? -11.358 1.430 -3.538 1.00 79.00 73 GLY A N 1
ATOM 615 C CA . GLY A 1 73 ? -11.950 2.708 -3.126 1.00 79.00 73 GLY A CA 1
ATOM 616 C C . GLY A 1 73 ? -10.939 3.794 -2.744 1.00 79.00 73 GLY A C 1
ATOM 617 O O . GLY A 1 73 ? -11.326 4.819 -2.187 1.00 79.00 73 GLY A O 1
ATOM 618 N N . HIS A 1 74 ? -9.652 3.603 -3.045 1.00 77.94 74 HIS A N 1
ATOM 619 C CA . HIS A 1 74 ? -8.609 4.600 -2.817 1.00 77.94 74 HIS A CA 1
ATOM 620 C C . HIS A 1 74 ? -8.356 5.406 -4.096 1.00 77.94 74 HIS A C 1
ATOM 622 O O . HIS A 1 74 ? -7.624 4.962 -4.979 1.00 77.94 74 HIS A O 1
ATOM 628 N N . ASN A 1 75 ? -8.936 6.606 -4.189 1.00 72.06 75 ASN A N 1
ATOM 629 C CA . ASN A 1 75 ? -8.734 7.512 -5.330 1.00 72.06 75 ASN A CA 1
ATOM 630 C C . ASN A 1 75 ? -7.617 8.550 -5.103 1.00 72.06 75 ASN A C 1
ATOM 632 O O . ASN A 1 75 ? -7.194 9.209 -6.051 1.00 72.06 75 ASN A O 1
ATOM 636 N N . ASP A 1 76 ? -7.092 8.647 -3.880 1.00 71.88 76 ASP A N 1
ATOM 637 C CA . ASP A 1 76 ? -6.158 9.697 -3.453 1.00 71.88 76 ASP A CA 1
ATOM 638 C C . ASP A 1 76 ? -4.680 9.310 -3.669 1.00 71.88 76 ASP A C 1
ATOM 640 O O . ASP A 1 76 ? -3.845 9.487 -2.782 1.00 71.88 76 ASP A O 1
ATOM 644 N N . PHE A 1 77 ? -4.334 8.731 -4.824 1.00 75.56 77 PHE A N 1
ATOM 645 C CA . PHE A 1 77 ? -2.939 8.412 -5.166 1.00 75.56 77 PHE A CA 1
ATOM 646 C C . PHE A 1 77 ? -2.479 9.127 -6.435 1.00 75.56 77 PHE A C 1
ATOM 648 O O . PHE A 1 77 ? -3.180 9.177 -7.445 1.00 75.56 77 PHE A O 1
ATOM 655 N N . GLU A 1 78 ? -1.244 9.628 -6.417 1.00 81.25 78 GLU A N 1
ATOM 656 C CA . GLU A 1 78 ? -0.628 10.221 -7.599 1.00 81.25 78 GLU A CA 1
ATOM 657 C C . GLU A 1 78 ? 0.090 9.146 -8.427 1.00 81.25 78 GLU A C 1
ATOM 659 O O . GLU A 1 78 ? 1.060 8.533 -7.981 1.00 81.25 78 GLU A O 1
ATOM 664 N N . GLU A 1 79 ? -0.335 8.938 -9.675 1.00 82.81 79 GLU A N 1
ATOM 665 C CA . GLU A 1 79 ? 0.253 7.924 -10.566 1.00 82.81 79 GLU A CA 1
ATOM 666 C C . GLU A 1 79 ? 1.761 8.139 -10.808 1.00 82.81 79 GLU A C 1
ATOM 668 O O . GLU A 1 79 ? 2.506 7.184 -11.047 1.00 82.81 79 GLU A O 1
ATOM 673 N N . LYS A 1 80 ? 2.240 9.386 -10.710 1.00 86.00 80 LYS A N 1
ATOM 674 C CA . LYS A 1 80 ? 3.668 9.715 -10.833 1.00 86.00 80 LYS A CA 1
ATOM 675 C C . LYS A 1 80 ? 4.504 9.051 -9.742 1.00 86.00 80 LYS A C 1
ATOM 677 O O . LYS A 1 80 ? 5.535 8.465 -10.060 1.00 86.00 80 LYS A O 1
ATOM 682 N N . THR A 1 81 ? 4.024 9.045 -8.498 1.00 85.75 81 THR A N 1
ATOM 683 C CA . THR A 1 81 ? 4.733 8.409 -7.375 1.00 85.75 81 THR A CA 1
ATOM 684 C C . THR A 1 81 ? 4.878 6.902 -7.591 1.00 85.75 81 THR A C 1
ATOM 686 O O . THR A 1 81 ? 5.950 6.338 -7.385 1.00 85.75 81 THR A O 1
ATOM 689 N N . LEU A 1 82 ? 3.847 6.237 -8.126 1.00 86.19 82 LEU A N 1
ATOM 690 C CA . LEU A 1 82 ? 3.921 4.823 -8.499 1.00 86.19 82 LEU A CA 1
ATOM 691 C C . LEU A 1 82 ? 4.970 4.575 -9.592 1.00 86.19 82 LEU A C 1
ATOM 693 O O . LEU A 1 82 ? 5.740 3.616 -9.501 1.00 86.19 82 LEU A O 1
ATOM 697 N N . LYS A 1 83 ? 5.045 5.447 -10.607 1.00 88.62 83 LYS A N 1
ATOM 698 C CA . LYS A 1 83 ? 6.072 5.364 -11.660 1.00 88.62 83 LYS A CA 1
ATOM 699 C C . LYS A 1 83 ? 7.473 5.509 -11.080 1.00 88.62 83 LYS A C 1
ATOM 701 O O . LYS A 1 83 ? 8.337 4.692 -11.393 1.00 88.62 83 LYS A O 1
ATOM 706 N N . GLU A 1 84 ? 7.692 6.473 -10.195 1.00 90.25 84 GLU A N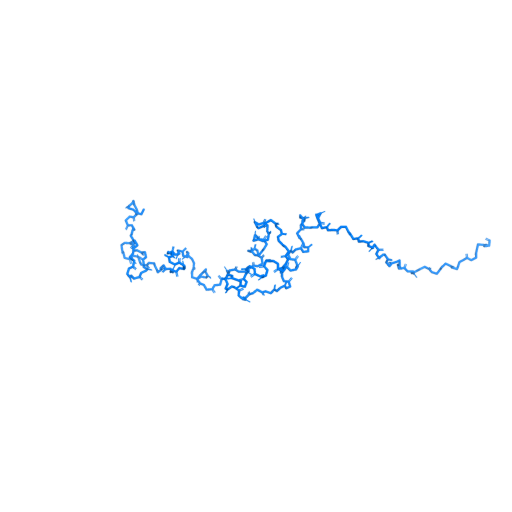 1
ATOM 707 C CA . GLU A 1 84 ? 8.978 6.664 -9.519 1.00 90.25 84 GLU A CA 1
ATOM 708 C C . GLU A 1 84 ? 9.368 5.447 -8.675 1.00 90.25 84 GLU A C 1
ATOM 710 O O . GLU A 1 84 ? 10.489 4.952 -8.791 1.00 90.25 84 GLU A O 1
ATOM 715 N N . ILE A 1 85 ? 8.428 4.884 -7.912 1.00 88.94 85 ILE A N 1
ATOM 716 C CA . ILE A 1 85 ? 8.656 3.673 -7.116 1.00 88.94 85 ILE A CA 1
ATOM 717 C C . ILE A 1 85 ? 9.087 2.504 -8.001 1.00 88.94 85 ILE A C 1
ATOM 719 O O . ILE A 1 85 ? 10.061 1.825 -7.677 1.00 88.94 85 ILE A O 1
ATOM 723 N N . THR A 1 86 ? 8.401 2.274 -9.125 1.00 87.88 86 THR A N 1
ATOM 724 C CA . THR A 1 86 ? 8.786 1.204 -10.059 1.00 87.88 86 THR A CA 1
ATOM 725 C C . THR A 1 86 ? 10.141 1.465 -10.713 1.00 87.88 86 THR A C 1
ATOM 727 O O . THR A 1 86 ? 10.932 0.535 -10.858 1.00 87.88 86 THR A O 1
ATOM 730 N N . ARG A 1 87 ? 10.449 2.729 -11.035 1.00 87.19 87 ARG A N 1
ATOM 731 C CA . ARG A 1 87 ? 11.714 3.144 -11.652 1.00 87.19 87 ARG A CA 1
ATOM 732 C C . ARG A 1 87 ? 12.907 2.943 -10.724 1.00 87.19 87 ARG A C 1
ATOM 734 O O . ARG A 1 87 ? 13.957 2.534 -11.204 1.00 87.19 87 ARG A O 1
ATOM 741 N N . PHE A 1 88 ? 12.761 3.228 -9.430 1.00 86.94 88 PHE A N 1
ATOM 742 C CA . PHE A 1 88 ? 13.822 3.091 -8.423 1.00 86.94 88 PHE A CA 1
ATOM 743 C C . PHE A 1 88 ? 13.814 1.738 -7.700 1.00 86.94 88 PHE A C 1
ATOM 745 O O . PHE A 1 88 ? 14.583 1.521 -6.763 1.00 86.94 88 PHE A O 1
ATOM 752 N N . CYS A 1 89 ? 12.945 0.810 -8.099 1.00 88.12 89 CYS A N 1
ATOM 753 C CA . CYS A 1 89 ? 12.930 -0.519 -7.522 1.00 88.12 89 CYS A CA 1
ATOM 754 C C . CYS A 1 89 ? 14.028 -1.391 -8.142 1.00 88.12 89 CYS A C 1
ATOM 756 O O . CYS A 1 89 ? 13.950 -1.753 -9.312 1.00 88.12 89 CYS A O 1
ATOM 758 N N . HIS A 1 90 ? 15.005 -1.793 -7.328 1.00 87.31 90 HIS A N 1
ATOM 759 C CA . HIS A 1 90 ? 16.124 -2.643 -7.749 1.00 87.31 90 HIS A CA 1
ATOM 760 C C . HIS A 1 90 ? 15.674 -3.942 -8.446 1.00 87.31 90 HIS A C 1
ATOM 762 O O . HIS A 1 90 ? 16.191 -4.297 -9.500 1.00 87.31 90 HIS A O 1
ATOM 768 N N . HIS A 1 91 ? 14.662 -4.629 -7.903 1.00 87.06 91 HIS A N 1
ATOM 769 C CA . HIS A 1 91 ? 14.147 -5.868 -8.497 1.00 87.06 91 HIS A CA 1
ATOM 770 C C . HIS A 1 91 ? 13.517 -5.630 -9.877 1.00 87.06 91 HIS A C 1
ATOM 772 O O . HIS A 1 91 ? 13.767 -6.386 -10.812 1.00 87.06 91 HIS A O 1
ATOM 778 N N . CYS A 1 92 ? 12.742 -4.551 -10.025 1.00 86.56 92 CYS A N 1
ATOM 779 C CA . CYS A 1 92 ? 12.151 -4.179 -11.309 1.00 86.56 92 CYS A CA 1
ATOM 780 C C . CYS A 1 92 ? 13.212 -3.763 -12.323 1.00 86.56 92 CYS A C 1
ATOM 782 O O . CYS A 1 92 ? 13.074 -4.097 -13.488 1.00 86.56 92 CYS A O 1
ATOM 784 N N . GLN A 1 93 ? 14.266 -3.059 -11.903 1.00 85.81 93 GLN A N 1
ATOM 785 C CA . GLN A 1 93 ? 15.356 -2.660 -12.794 1.00 85.81 93 GLN A CA 1
ATOM 786 C C . GLN A 1 93 ? 16.069 -3.880 -13.384 1.00 85.81 93 GLN A C 1
ATOM 788 O O . GLN A 1 93 ? 16.235 -3.949 -14.600 1.00 85.81 93 GLN A O 1
ATOM 793 N N . LEU A 1 94 ? 16.414 -4.864 -12.548 1.00 85.19 94 LEU A N 1
ATOM 794 C CA . LEU A 1 94 ? 17.106 -6.080 -12.983 1.00 85.19 94 LEU A CA 1
ATOM 795 C C . LEU A 1 94 ? 16.246 -6.976 -13.880 1.00 85.19 94 LEU A C 1
ATOM 797 O O . LEU A 1 94 ? 16.746 -7.521 -14.857 1.00 85.19 94 LEU A O 1
ATOM 801 N N . ASN A 1 95 ? 14.958 -7.108 -13.557 1.00 83.38 95 ASN A N 1
ATOM 802 C CA . ASN A 1 95 ? 14.044 -8.004 -14.269 1.00 83.38 95 ASN A CA 1
ATOM 803 C C . ASN A 1 95 ? 13.245 -7.302 -15.375 1.00 83.38 95 ASN A C 1
ATOM 805 O O . ASN A 1 95 ? 12.385 -7.917 -16.009 1.00 83.38 95 ASN A O 1
ATOM 809 N N . SER A 1 96 ? 13.482 -6.006 -15.593 1.00 75.62 96 SER A N 1
ATOM 810 C CA . SER A 1 96 ? 12.837 -5.271 -16.676 1.00 75.62 96 SER A CA 1
ATOM 811 C C . SER A 1 96 ? 13.301 -5.792 -18.031 1.00 75.62 96 SER A C 1
ATOM 813 O O . SER A 1 96 ? 14.409 -6.302 -18.195 1.00 75.62 96 SER A O 1
ATOM 815 N N . SER A 1 97 ? 12.432 -5.658 -19.032 1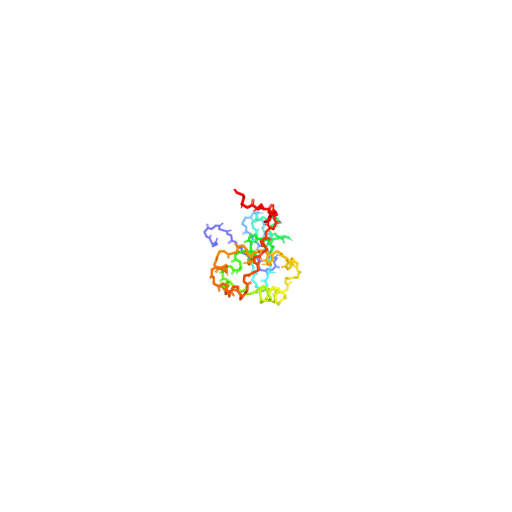.00 78.00 97 SER A N 1
ATOM 816 C CA . SER A 1 97 ? 12.784 -5.993 -20.407 1.00 78.00 97 SER A CA 1
ATOM 817 C C . SER A 1 97 ? 14.034 -5.227 -20.833 1.00 78.00 97 SER A C 1
ATOM 819 O O . SER A 1 97 ? 14.076 -4.002 -20.685 1.00 78.00 97 SER A O 1
ATOM 821 N N . ALA A 1 98 ? 15.001 -5.936 -21.416 1.00 73.56 98 ALA A N 1
ATOM 822 C CA . ALA A 1 98 ? 16.225 -5.328 -21.911 1.00 73.56 98 ALA A CA 1
ATOM 823 C C . ALA A 1 98 ? 15.916 -4.144 -22.854 1.00 73.56 98 ALA A C 1
ATOM 825 O O . ALA A 1 98 ? 15.016 -4.245 -23.702 1.00 73.56 98 ALA A O 1
ATOM 826 N N . PRO A 1 99 ? 16.642 -3.019 -22.733 1.00 70.56 99 PRO A N 1
ATOM 827 C CA . PRO A 1 99 ? 16.480 -1.896 -23.644 1.00 70.56 99 PRO A CA 1
ATOM 828 C C . PRO A 1 99 ? 16.794 -2.354 -25.072 1.00 70.56 99 PRO A C 1
ATOM 830 O O . PRO A 1 99 ? 17.909 -2.759 -25.381 1.00 70.56 99 PRO A O 1
ATOM 833 N N . ARG A 1 100 ? 15.796 -2.289 -25.963 1.00 71.00 100 ARG A N 1
ATOM 834 C CA . ARG A 1 100 ? 15.925 -2.785 -27.346 1.00 71.00 100 ARG A CA 1
ATOM 835 C C . ARG A 1 100 ? 16.896 -1.966 -28.202 1.00 71.00 100 ARG A C 1
ATOM 837 O O . ARG A 1 100 ? 17.411 -2.475 -29.189 1.00 71.00 100 ARG A O 1
ATOM 844 N N . ARG A 1 101 ? 17.119 -0.692 -27.862 1.00 72.81 101 ARG A N 1
ATOM 845 C CA . ARG A 1 101 ? 18.011 0.208 -28.600 1.00 72.81 101 ARG A CA 1
ATOM 846 C C . ARG A 1 101 ? 18.753 1.110 -27.626 1.00 72.81 101 ARG A C 1
ATOM 848 O O . ARG A 1 101 ? 18.151 1.990 -27.013 1.00 72.81 101 ARG A O 1
ATOM 855 N N . PHE A 1 102 ? 20.059 0.914 -27.509 1.00 66.25 102 PHE A N 1
ATOM 856 C CA . PHE A 1 102 ? 20.923 1.888 -26.857 1.00 66.25 102 PHE A CA 1
ATOM 857 C C . PHE A 1 102 ? 21.026 3.111 -27.769 1.00 66.25 102 PHE A C 1
ATOM 859 O O . PHE A 1 102 ? 21.555 3.029 -28.875 1.00 66.25 102 PHE A O 1
ATOM 866 N N . LYS A 1 103 ? 20.473 4.245 -27.334 1.00 61.12 103 LYS A N 1
ATOM 867 C CA . LYS A 1 103 ? 20.694 5.538 -27.984 1.00 61.12 103 LYS A CA 1
ATOM 868 C C . LYS A 1 103 ? 21.780 6.253 -27.194 1.00 61.12 103 LYS A C 1
ATOM 870 O O . LYS A 1 103 ? 21.481 6.961 -26.239 1.00 61.12 103 LYS A O 1
ATOM 875 N N . PHE A 1 104 ? 23.036 6.020 -27.555 1.00 64.44 104 PHE A N 1
ATOM 876 C CA . PHE A 1 104 ? 24.114 6.883 -27.096 1.00 64.44 104 PHE A CA 1
ATOM 877 C C . PHE A 1 104 ? 24.134 8.119 -27.995 1.00 64.44 104 PHE A C 1
ATOM 879 O O . PHE A 1 104 ? 24.225 8.027 -29.216 1.00 64.44 104 PHE A O 1
ATOM 886 N N . THR A 1 105 ? 23.991 9.291 -27.395 1.00 61.22 105 THR A N 1
ATOM 887 C CA . THR A 1 105 ? 24.409 10.547 -28.014 1.00 61.22 105 THR A CA 1
ATOM 888 C C . THR A 1 105 ? 25.882 10.713 -27.683 1.00 61.22 105 T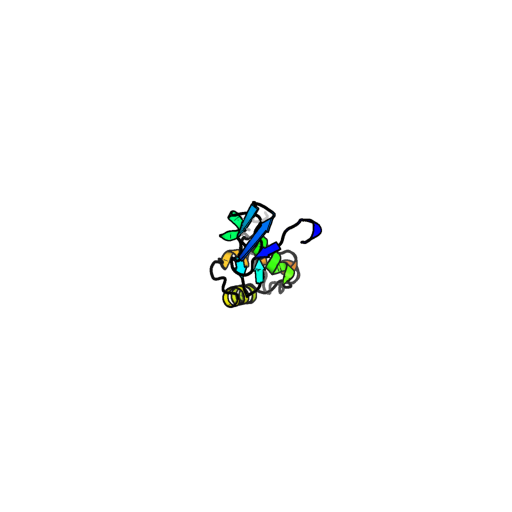HR A C 1
ATOM 890 O O . THR A 1 105 ? 26.214 11.027 -26.538 1.00 61.22 105 THR A O 1
ATOM 893 N N . LEU A 1 106 ? 26.762 10.452 -28.652 1.00 66.56 106 LEU A N 1
ATOM 894 C CA . LEU A 1 106 ? 28.144 10.912 -28.557 1.00 66.56 106 LEU A CA 1
ATOM 895 C C . LEU A 1 106 ? 28.081 12.445 -28.510 1.00 66.56 106 LEU A C 1
ATOM 897 O O . LEU A 1 106 ? 27.489 13.058 -29.397 1.00 66.56 106 LEU A O 1
ATOM 901 N N . LYS A 1 107 ? 28.609 13.060 -27.449 1.00 65.12 107 LYS A N 1
ATOM 902 C CA . LYS A 1 107 ? 28.864 14.501 -27.465 1.00 65.12 107 LYS A CA 1
ATOM 903 C C . LYS A 1 107 ? 30.034 14.721 -28.410 1.00 65.12 107 LYS A C 1
ATOM 905 O O . LYS A 1 107 ? 31.161 14.357 -28.080 1.00 65.12 107 LYS A O 1
ATOM 910 N N . ASP A 1 108 ? 29.740 15.248 -29.588 1.00 60.25 108 ASP A N 1
ATOM 911 C CA . ASP A 1 108 ? 30.722 15.555 -30.623 1.00 60.25 108 ASP A CA 1
ATOM 912 C C . ASP A 1 108 ? 31.430 16.881 -30.297 1.00 60.25 108 ASP A C 1
ATOM 914 O O . ASP A 1 108 ? 31.460 17.821 -31.082 1.00 60.25 108 ASP A O 1
ATOM 918 N N . ASP A 1 109 ? 31.974 16.987 -29.080 1.00 60.47 109 ASP A N 1
ATOM 919 C CA . ASP A 1 109 ? 32.690 18.182 -28.613 1.00 60.47 109 ASP A CA 1
ATOM 920 C C . ASP A 1 109 ? 34.139 18.211 -29.154 1.00 60.47 109 ASP A C 1
ATOM 922 O O . ASP A 1 109 ? 34.997 18.926 -28.635 1.00 60.47 109 ASP A O 1
ATOM 926 N N . ARG A 1 110 ? 34.457 17.397 -30.171 1.00 61.97 110 ARG A N 1
ATOM 927 C CA . ARG A 1 110 ? 35.793 17.296 -30.768 1.00 61.97 110 ARG A CA 1
ATOM 928 C C . ARG A 1 110 ? 35.701 17.457 -32.279 1.00 61.97 110 ARG A C 1
ATOM 930 O O . ARG A 1 110 ? 35.316 16.537 -32.989 1.00 61.97 110 ARG A O 1
ATOM 937 N N . TYR A 1 111 ? 36.132 18.615 -32.767 1.00 62.28 111 TYR A N 1
ATOM 938 C CA . TYR A 1 111 ? 36.407 18.821 -34.184 1.00 62.28 111 TYR A CA 1
ATOM 939 C C . TYR A 1 111 ? 37.567 17.904 -34.602 1.00 62.28 111 TYR A C 1
ATOM 941 O O . TYR A 1 111 ? 38.723 18.161 -34.268 1.00 62.28 111 TYR A O 1
ATOM 949 N N . PHE A 1 112 ? 37.265 16.822 -35.322 1.00 58.03 112 PHE A N 1
ATOM 950 C CA . PHE A 1 112 ? 38.257 15.978 -35.996 1.00 58.03 112 PHE A CA 1
ATOM 951 C C . PHE A 1 112 ? 38.812 16.708 -37.228 1.00 58.03 112 PHE A C 1
ATOM 953 O O . PHE A 1 112 ? 38.542 16.324 -38.356 1.00 58.03 112 PHE A O 1
ATOM 960 N N . ASN A 1 113 ? 39.564 17.784 -37.008 1.00 60.47 113 ASN A N 1
ATOM 961 C CA . ASN A 1 113 ? 40.356 18.457 -38.034 1.00 60.47 113 ASN A CA 1
ATOM 962 C C . ASN A 1 113 ? 41.715 18.824 -37.432 1.00 60.47 113 ASN A C 1
ATOM 964 O O . ASN A 1 113 ? 41.931 19.954 -37.003 1.00 60.47 113 ASN A O 1
ATOM 968 N N . TYR A 1 114 ? 42.632 17.866 -37.378 1.00 57.69 114 TYR A N 1
ATOM 969 C CA . TYR A 1 114 ? 44.050 18.196 -37.429 1.00 57.69 114 TYR A CA 1
ATOM 970 C C . TYR A 1 114 ? 44.663 17.354 -38.544 1.00 57.69 114 TYR A C 1
ATOM 972 O O . TYR A 1 114 ? 44.658 16.125 -38.490 1.00 57.69 114 TYR A O 1
ATOM 980 N N . GLU A 1 115 ? 45.109 18.029 -39.600 1.00 50.09 115 GLU A N 1
ATOM 981 C CA . GLU A 1 115 ? 46.043 17.444 -40.552 1.00 50.09 115 GLU A CA 1
ATOM 982 C C . GLU A 1 115 ? 47.291 17.035 -39.765 1.00 50.09 115 GLU A C 1
ATOM 984 O O . GLU A 1 115 ? 47.861 17.829 -39.015 1.00 50.09 115 GLU A O 1
ATOM 989 N N . ILE A 1 116 ? 47.674 15.769 -39.886 1.00 56.47 116 ILE A N 1
ATOM 990 C CA . ILE A 1 116 ? 48.969 15.294 -39.411 1.00 56.47 116 ILE A CA 1
ATOM 991 C C . ILE A 1 116 ? 49.971 15.734 -40.484 1.00 56.47 116 ILE A C 1
ATOM 993 O O . ILE A 1 116 ? 49.980 15.155 -41.571 1.00 56.47 116 ILE A O 1
ATOM 997 N N . LEU A 1 117 ? 50.744 16.783 -40.192 1.00 40.88 117 LEU A N 1
ATOM 998 C CA . LEU A 1 117 ? 51.965 17.137 -40.924 1.00 40.88 117 LEU A CA 1
ATOM 999 C C . LEU A 1 117 ? 53.153 16.350 -40.367 1.00 40.88 117 LEU A C 1
ATOM 1001 O O . LEU A 1 117 ? 53.254 16.252 -39.121 1.00 40.88 117 LEU A O 1
#

Organism: NCBI:txid706981

Secondary structure (DSSP, 8-state):
-GGGT-EEETTTTEEEETTEEEE-EEETTEEE--SSTTTTTS-SS-HHHHHHHHHHTTS--HHHHHHHHHHTT-----HHHHHHHHHT-HHHHHHSPPPS-----------------